Protein AF-A0A1H4TQ94-F1 (afdb_monomer_lite)

Sequence (88 aa):
MSTTNCSTTESLPVSCSDSDLLATAKGILIVGRGYGERQAFDELLDVAHHHHISVLSASRWLVELGRDESADAPIEWAQLLQRIRAEA

Organism: Rhodococcus jostii (NCBI:txid132919)

Radius of gyration: 16.29 Å; chains: 1; bounding box: 32×56×27 Å

Foldseek 3Di:
DDDDDDDDDDDDDCPCDLVNLLVVQLVLCCQQVVDDSVRSQVVLVVVCVVVVHDSSVSSNVLVVCLVPVDPPDDPVSSVSSVRSVVVD

Secondary structure (DSSP, 8-state):
-----------------HHHHHHHHHHHHHHHH---HHHHHHHHHHHHHHTT--HHHHHHHHHHHHHH--TTS-HHHHHHHHHHHH--

Structure (mmCIF, N/CA/C/O backbone):
data_AF-A0A1H4TQ94-F1
#
_entry.id   AF-A0A1H4TQ94-F1
#
loop_
_atom_site.group_PDB
_atom_site.id
_atom_site.type_symbol
_atom_site.label_atom_id
_atom_site.label_alt_id
_atom_site.label_comp_id
_atom_site.label_asym_id
_atom_site.label_entity_id
_atom_site.label_seq_id
_atom_site.pdbx_PDB_ins_code
_atom_site.Cartn_x
_atom_site.Cartn_y
_atom_site.Cartn_z
_atom_site.occupancy
_atom_site.B_iso_or_equiv
_atom_site.auth_seq_id
_atom_site.auth_comp_id
_atom_site.auth_asym_id
_atom_site.auth_atom_id
_atom_site.pdbx_PDB_model_num
ATOM 1 N N . MET A 1 1 ? 13.729 44.460 11.812 1.00 45.72 1 MET A N 1
ATOM 2 C CA . MET A 1 1 ? 13.867 42.999 11.977 1.00 45.72 1 MET A CA 1
ATOM 3 C C . MET A 1 1 ? 13.148 42.356 10.811 1.00 45.72 1 MET A C 1
ATOM 5 O O . MET A 1 1 ? 12.004 42.709 10.560 1.00 45.72 1 MET A O 1
ATOM 9 N N . SER A 1 2 ? 13.892 41.588 10.021 1.00 43.66 2 SER A N 1
ATOM 10 C CA . SER A 1 2 ? 13.551 41.215 8.650 1.00 43.66 2 SER A CA 1
ATOM 11 C C . SER A 1 2 ? 12.402 40.213 8.547 1.00 43.66 2 SER A C 1
ATOM 13 O O . SER A 1 2 ? 12.254 39.312 9.366 1.00 43.66 2 SER A O 1
ATOM 15 N N . THR A 1 3 ? 11.626 40.416 7.490 1.00 58.66 3 THR A N 1
ATOM 16 C CA . THR A 1 3 ? 10.548 39.605 6.922 1.00 58.66 3 THR A CA 1
ATOM 17 C C . THR A 1 3 ? 11.036 38.251 6.419 1.00 58.66 3 THR A C 1
ATOM 19 O O . THR A 1 3 ? 12.070 38.211 5.753 1.00 58.66 3 THR A O 1
ATOM 22 N N . THR A 1 4 ? 10.248 37.183 6.566 1.00 45.72 4 THR A N 1
ATOM 23 C CA . THR A 1 4 ? 10.132 36.179 5.493 1.00 45.72 4 THR A CA 1
ATOM 24 C C . THR A 1 4 ? 8.772 35.490 5.545 1.00 45.72 4 THR A C 1
ATOM 26 O O . THR A 1 4 ? 8.418 34.798 6.493 1.00 45.72 4 THR A O 1
ATOM 29 N N . ASN A 1 5 ? 8.021 35.722 4.483 1.00 53.03 5 ASN A N 1
ATOM 30 C CA . ASN A 1 5 ? 6.733 35.163 4.144 1.00 53.03 5 ASN A CA 1
ATOM 31 C C . ASN A 1 5 ? 7.041 34.130 3.056 1.00 53.03 5 ASN A C 1
ATOM 33 O O . ASN A 1 5 ? 7.581 34.492 2.010 1.00 53.03 5 ASN A O 1
ATOM 37 N N . CYS A 1 6 ? 6.756 32.855 3.314 1.00 32.84 6 CYS A N 1
ATOM 38 C CA . CYS A 1 6 ? 6.945 31.792 2.332 1.00 32.84 6 CYS A CA 1
ATOM 39 C C . CYS A 1 6 ? 5.775 31.797 1.343 1.00 32.84 6 CYS A C 1
ATOM 41 O O . CYS A 1 6 ? 4.726 31.218 1.610 1.00 32.84 6 CYS A O 1
ATOM 43 N N . SER A 1 7 ? 5.981 32.447 0.200 1.00 49.66 7 SER A N 1
ATOM 44 C CA . SER A 1 7 ? 5.213 32.209 -1.021 1.00 49.66 7 SER A CA 1
ATOM 45 C C . SER A 1 7 ? 6.093 31.394 -1.961 1.00 49.66 7 SER A C 1
ATOM 47 O O . SER A 1 7 ? 7.090 31.900 -2.472 1.00 49.66 7 SER A O 1
ATOM 49 N N . THR A 1 8 ? 5.760 30.130 -2.196 1.00 53.66 8 THR A N 1
ATOM 50 C CA . THR A 1 8 ? 6.351 29.361 -3.299 1.00 53.66 8 THR A CA 1
ATOM 51 C C . THR A 1 8 ? 5.264 28.487 -3.894 1.00 53.66 8 THR A C 1
ATOM 53 O O . THR A 1 8 ? 4.937 27.422 -3.379 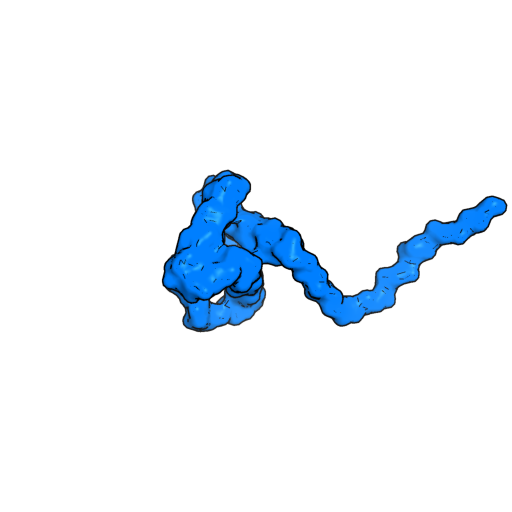1.00 53.66 8 THR A O 1
ATOM 56 N N . THR A 1 9 ? 4.679 29.009 -4.965 1.00 59.12 9 THR A N 1
ATOM 57 C CA . THR A 1 9 ? 3.751 28.314 -5.847 1.00 59.12 9 THR A CA 1
ATOM 58 C C . THR A 1 9 ? 4.507 28.050 -7.141 1.00 59.12 9 THR A C 1
ATOM 60 O O . THR A 1 9 ? 4.507 28.903 -8.019 1.00 59.12 9 THR A O 1
ATOM 63 N N . GLU A 1 10 ? 5.162 26.897 -7.254 1.00 46.88 10 GLU A N 1
ATOM 64 C CA . GLU A 1 10 ? 5.492 26.298 -8.551 1.00 46.88 10 GLU A CA 1
ATOM 65 C C . GLU A 1 10 ? 5.309 24.781 -8.466 1.00 46.88 10 GLU A C 1
ATOM 67 O O . GLU A 1 10 ? 5.770 24.105 -7.546 1.00 46.88 10 GLU A O 1
ATOM 72 N N . SER A 1 11 ? 4.530 24.280 -9.415 1.00 47.16 11 SER A N 1
ATOM 73 C CA . SER A 1 11 ? 4.090 22.904 -9.575 1.00 47.16 11 SER A CA 1
ATOM 74 C C . SER A 1 11 ? 5.254 21.923 -9.772 1.00 47.16 11 SER A C 1
ATOM 76 O O . SER A 1 11 ? 6.003 22.050 -10.727 1.00 47.16 11 SER A O 1
ATOM 78 N N . LEU A 1 12 ? 5.334 20.942 -8.867 1.00 45.41 12 LEU A N 1
ATOM 79 C CA . LEU A 1 12 ? 5.608 19.498 -9.023 1.00 45.41 12 LEU A CA 1
ATOM 80 C C . LEU A 1 12 ? 6.605 19.016 -10.114 1.00 45.41 12 LEU A C 1
ATOM 82 O O . LEU A 1 12 ? 6.506 19.376 -11.280 1.00 45.41 12 LEU A O 1
ATOM 86 N N . PRO A 1 13 ? 7.461 18.031 -9.786 1.00 43.06 13 PRO A N 1
ATOM 87 C CA . PRO A 1 13 ? 6.965 16.733 -9.354 1.00 43.06 13 PRO A CA 1
ATOM 88 C C . PRO A 1 13 ? 6.854 16.700 -7.835 1.00 43.06 13 PRO A C 1
ATOM 90 O O . PRO A 1 13 ? 7.821 16.988 -7.134 1.00 43.06 13 PRO A O 1
ATOM 93 N N . VAL A 1 14 ? 5.687 16.309 -7.307 1.00 52.03 14 VAL A N 1
ATOM 94 C CA . VAL A 1 14 ? 5.674 15.654 -5.998 1.00 52.03 14 VAL A CA 1
ATOM 95 C C . VAL A 1 14 ? 6.475 14.387 -6.268 1.00 52.03 14 VAL A C 1
ATOM 97 O O . VAL A 1 14 ? 5.919 13.381 -6.704 1.00 52.03 14 VAL A O 1
ATOM 100 N N . SER A 1 15 ? 7.796 14.441 -6.092 1.00 50.75 15 SER A N 1
ATOM 101 C CA . SER A 1 15 ? 8.537 13.253 -5.706 1.00 50.75 15 SER A CA 1
ATOM 102 C C . SER A 1 15 ? 7.969 12.930 -4.343 1.00 50.75 15 SER A C 1
ATOM 104 O O . SER A 1 15 ? 8.420 13.455 -3.332 1.00 50.75 15 SER A O 1
ATOM 106 N N . CYS A 1 16 ? 6.853 12.203 -4.363 1.00 55.22 16 CYS A N 1
ATOM 107 C CA . CYS A 1 16 ? 6.221 11.650 -3.187 1.00 55.22 16 CYS A CA 1
ATOM 108 C C . CYS A 1 16 ? 7.363 10.895 -2.534 1.00 55.22 16 CYS A C 1
ATOM 110 O O . CYS A 1 16 ? 7.925 9.996 -3.167 1.00 55.22 16 CYS A O 1
ATOM 112 N N . SER A 1 17 ? 7.825 11.386 -1.386 1.00 72.81 17 SER A N 1
ATOM 113 C CA . SER A 1 17 ? 9.009 10.820 -0.761 1.00 72.81 17 SER A CA 1
ATOM 114 C C . SER A 1 17 ? 8.725 9.338 -0.556 1.00 72.81 17 SER A C 1
ATOM 116 O O . SER A 1 17 ? 7.568 8.950 -0.392 1.00 72.81 17 SER A O 1
ATOM 118 N N . ASP A 1 18 ? 9.745 8.491 -0.536 1.00 74.75 18 ASP A N 1
ATOM 119 C CA . ASP A 1 18 ? 9.526 7.049 -0.366 1.00 74.75 18 ASP A CA 1
ATOM 120 C C . ASP A 1 18 ? 8.662 6.730 0.878 1.00 74.75 18 ASP A C 1
ATOM 122 O O . ASP A 1 18 ? 7.839 5.813 0.882 1.00 74.75 18 ASP A O 1
ATOM 126 N N . SER A 1 19 ? 8.770 7.582 1.903 1.00 78.81 19 SER A N 1
ATOM 127 C CA . SER A 1 19 ? 7.914 7.596 3.092 1.00 78.81 19 SER A CA 1
ATOM 128 C C . SER A 1 19 ? 6.444 7.957 2.817 1.00 78.81 19 SER A C 1
ATOM 130 O O . SER A 1 19 ? 5.553 7.367 3.425 1.00 78.81 19 SER A O 1
ATOM 132 N N . ASP A 1 20 ? 6.170 8.908 1.925 1.00 85.19 20 ASP A N 1
ATOM 133 C CA . ASP A 1 20 ? 4.815 9.349 1.570 1.00 85.19 20 ASP A CA 1
ATOM 134 C C . ASP A 1 20 ? 4.078 8.270 0.763 1.00 85.19 20 ASP A C 1
ATOM 136 O O . ASP A 1 20 ? 2.887 8.026 0.980 1.00 85.19 20 ASP A O 1
ATOM 140 N N . LEU A 1 21 ? 4.795 7.568 -0.125 1.00 84.88 21 LEU A N 1
ATOM 141 C CA . LEU A 1 21 ? 4.257 6.425 -0.869 1.00 84.88 21 LEU A CA 1
ATOM 142 C C . LEU A 1 21 ? 3.867 5.286 0.069 1.00 84.88 21 LEU A C 1
ATOM 144 O O . LEU A 1 21 ? 2.765 4.749 -0.041 1.00 84.88 21 LEU A O 1
ATOM 148 N N . LEU A 1 22 ? 4.743 4.948 1.016 1.00 87.94 22 LEU A N 1
ATOM 149 C CA . LEU A 1 22 ? 4.459 3.923 2.014 1.00 87.94 22 LEU A CA 1
ATOM 150 C C . LEU A 1 22 ? 3.270 4.315 2.901 1.00 87.94 22 LEU A C 1
ATOM 152 O O . LEU A 1 22 ? 2.383 3.496 3.135 1.00 87.94 22 LEU A O 1
ATOM 156 N N . ALA A 1 23 ? 3.223 5.563 3.373 1.00 89.38 23 ALA A N 1
ATOM 157 C CA . ALA A 1 23 ? 2.118 6.058 4.190 1.00 89.38 23 ALA A CA 1
ATOM 158 C C . ALA A 1 23 ? 0.780 6.005 3.434 1.00 89.38 23 ALA A C 1
ATOM 160 O O . ALA A 1 23 ? -0.224 5.549 3.981 1.00 89.38 23 ALA A O 1
ATOM 161 N N . THR A 1 24 ? 0.777 6.398 2.158 1.00 88.94 24 THR A N 1
ATOM 162 C CA . THR A 1 24 ? -0.419 6.355 1.305 1.00 88.94 24 THR A CA 1
ATOM 163 C C . THR A 1 24 ? -0.875 4.917 1.060 1.00 88.94 24 THR A C 1
ATOM 165 O O . THR A 1 24 ? -2.051 4.606 1.241 1.00 88.94 24 THR A O 1
ATOM 168 N N . ALA A 1 25 ? 0.050 4.017 0.713 1.00 88.31 25 ALA A N 1
ATOM 169 C CA . ALA A 1 25 ? -0.241 2.602 0.497 1.00 88.31 25 ALA A CA 1
ATOM 170 C C . ALA A 1 25 ? -0.835 1.940 1.751 1.00 88.31 25 ALA A C 1
ATOM 172 O O . ALA A 1 25 ? -1.858 1.257 1.677 1.00 88.31 25 ALA A O 1
ATOM 173 N N . LYS A 1 26 ? -0.255 2.205 2.927 1.00 89.12 26 LYS A N 1
ATOM 174 C CA . LYS A 1 26 ? -0.805 1.733 4.204 1.00 89.12 26 LYS A CA 1
ATOM 175 C C . LYS A 1 26 ? -2.193 2.309 4.469 1.00 89.12 26 LYS A C 1
ATOM 177 O O . LYS A 1 26 ? -3.080 1.562 4.864 1.00 89.12 26 LYS A O 1
ATOM 182 N N . GLY A 1 27 ? -2.403 3.600 4.212 1.00 88.56 27 GLY A N 1
ATOM 183 C CA . GLY A 1 27 ? -3.706 4.251 4.356 1.00 88.56 27 GLY A CA 1
ATOM 184 C C . GLY A 1 27 ? -4.802 3.577 3.526 1.00 88.56 27 GLY A C 1
ATOM 185 O O . GLY A 1 27 ? -5.884 3.315 4.046 1.00 88.56 27 GLY A O 1
ATOM 186 N N . ILE A 1 28 ? -4.501 3.210 2.277 1.00 86.25 28 ILE A N 1
ATOM 187 C CA . ILE A 1 28 ? -5.426 2.469 1.404 1.00 86.25 28 ILE A CA 1
ATOM 188 C C . ILE A 1 28 ? -5.810 1.119 2.028 1.00 86.25 28 ILE A C 1
ATOM 190 O O . ILE A 1 28 ? -6.989 0.774 2.069 1.00 86.25 28 ILE A O 1
ATOM 194 N N . LEU A 1 29 ? -4.838 0.368 2.555 1.00 86.00 29 LEU A N 1
ATOM 195 C CA . LEU A 1 29 ? -5.084 -0.938 3.181 1.00 86.00 29 LEU A CA 1
ATOM 196 C C . LEU A 1 29 ? -5.876 -0.824 4.490 1.00 86.00 29 LEU A C 1
ATOM 198 O O . LEU A 1 29 ? -6.773 -1.629 4.742 1.00 86.00 29 LEU A O 1
ATOM 202 N N . ILE A 1 30 ? -5.585 0.195 5.302 1.00 89.19 30 ILE A N 1
ATOM 203 C CA . ILE A 1 30 ? -6.323 0.494 6.536 1.00 89.19 30 ILE A CA 1
ATOM 204 C C . ILE A 1 30 ? -7.788 0.795 6.206 1.00 89.19 30 ILE A C 1
ATOM 206 O O . ILE A 1 30 ? -8.682 0.199 6.801 1.00 89.19 30 ILE A O 1
ATOM 210 N N . VAL A 1 31 ? -8.041 1.677 5.235 1.00 86.62 31 VAL A N 1
ATOM 211 C CA . VAL A 1 31 ? -9.401 2.076 4.847 1.00 86.62 31 VAL A CA 1
ATOM 212 C C . VAL A 1 31 ? -10.158 0.9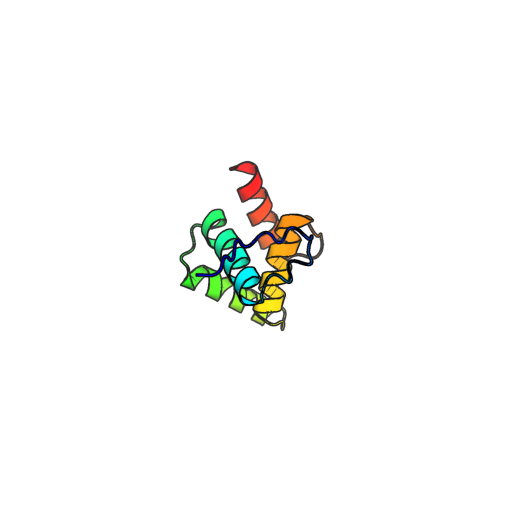20 4.194 1.00 86.62 31 VAL A C 1
ATOM 214 O O . VAL A 1 31 ? -11.302 0.665 4.550 1.00 86.62 31 VAL A O 1
ATOM 217 N N . GLY A 1 32 ? -9.532 0.194 3.265 1.00 79.88 32 GLY A N 1
ATOM 218 C CA . GLY A 1 32 ? -10.226 -0.833 2.489 1.00 79.88 32 GLY A CA 1
ATOM 219 C C . GLY A 1 32 ? -10.421 -2.170 3.191 1.00 79.88 32 GLY A C 1
ATOM 220 O O . GLY A 1 32 ? -11.384 -2.872 2.891 1.00 79.88 32 GLY A O 1
ATOM 221 N N . ARG A 1 33 ? -9.505 -2.564 4.085 1.00 78.75 33 ARG A N 1
ATOM 222 C CA . ARG A 1 33 ? -9.573 -3.860 4.786 1.00 78.75 33 ARG A CA 1
ATOM 223 C C . ARG A 1 33 ? -9.774 -3.738 6.295 1.00 78.75 33 ARG A C 1
ATOM 225 O O . ARG A 1 33 ? -9.918 -4.758 6.963 1.00 78.75 33 ARG A O 1
ATOM 232 N N . GLY A 1 34 ? -9.787 -2.523 6.847 1.00 83.88 34 GLY A N 1
ATOM 233 C CA . GLY A 1 34 ? -9.855 -2.309 8.296 1.00 83.88 34 GLY A CA 1
ATOM 234 C C . GLY A 1 34 ? -8.584 -2.752 9.025 1.00 83.88 34 GLY A C 1
ATOM 235 O O . GLY A 1 34 ? -8.629 -3.069 10.213 1.00 83.88 34 GLY A O 1
ATOM 236 N N . TYR A 1 35 ? -7.458 -2.833 8.314 1.00 89.56 35 TYR A N 1
ATOM 237 C CA . TYR A 1 35 ? -6.183 -3.248 8.889 1.00 89.56 35 TYR A CA 1
ATOM 238 C C . TYR A 1 35 ? -5.635 -2.198 9.856 1.00 89.56 35 TYR A C 1
ATOM 240 O O . TYR A 1 35 ? -5.854 -1.001 9.695 1.00 89.56 35 TYR A O 1
ATOM 248 N N . GLY A 1 36 ? -4.870 -2.642 10.854 1.00 89.19 36 GLY A N 1
ATOM 249 C CA . GLY A 1 36 ? -4.003 -1.758 11.629 1.00 89.19 36 GLY A CA 1
ATOM 250 C C . GLY A 1 36 ? -2.709 -1.412 10.883 1.00 89.19 36 GLY A C 1
ATOM 251 O O . GLY A 1 36 ? -2.301 -2.107 9.956 1.00 89.19 36 GLY A O 1
ATOM 252 N N . GLU A 1 37 ? -1.999 -0.385 11.351 1.00 87.06 37 GLU A N 1
ATOM 253 C CA . GLU A 1 37 ? -0.708 0.078 10.805 1.00 87.06 37 GLU A CA 1
ATOM 254 C C . GLU A 1 37 ? 0.317 -1.048 10.556 1.00 87.06 37 GLU A C 1
ATOM 256 O O . GLU A 1 37 ? 1.001 -1.043 9.533 1.00 87.06 37 GLU A O 1
ATOM 261 N N . ARG A 1 38 ? 0.434 -2.012 11.482 1.00 91.25 38 ARG A N 1
ATOM 262 C CA . ARG A 1 38 ? 1.362 -3.150 11.349 1.00 91.25 38 ARG A CA 1
ATOM 263 C C . ARG A 1 38 ? 0.869 -4.165 10.314 1.00 91.25 38 ARG A C 1
ATOM 265 O O . ARG A 1 38 ? 1.645 -4.561 9.461 1.00 91.25 38 ARG A O 1
ATOM 272 N N . GLN A 1 39 ? -0.421 -4.500 10.338 1.00 89.44 39 GLN A N 1
ATOM 273 C CA . GLN A 1 39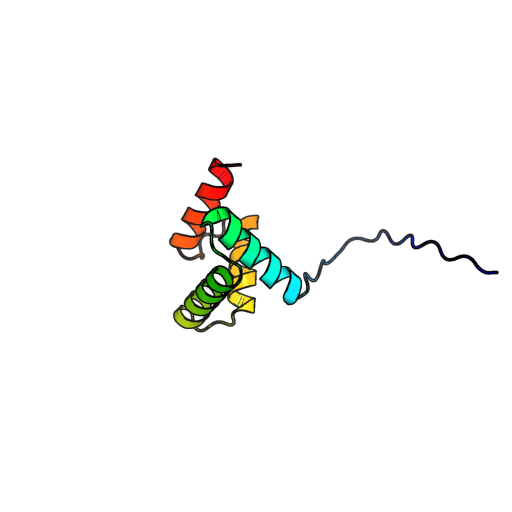 ? -1.025 -5.441 9.386 1.00 89.44 39 GLN A CA 1
ATOM 274 C C . GLN A 1 39 ? -0.962 -4.917 7.947 1.00 89.44 39 GLN A C 1
ATOM 276 O O . GLN A 1 39 ? -0.654 -5.667 7.031 1.00 89.44 39 GLN A O 1
ATOM 281 N N . ALA A 1 40 ? -1.187 -3.616 7.750 1.00 90.25 40 ALA A N 1
ATOM 282 C CA . ALA A 1 40 ? -1.039 -2.978 6.448 1.00 90.25 40 ALA A CA 1
ATOM 283 C C . ALA A 1 40 ? 0.404 -3.059 5.924 1.00 90.25 40 ALA A C 1
ATOM 285 O O . ALA A 1 40 ? 0.617 -3.255 4.734 1.00 90.25 40 ALA A O 1
ATOM 286 N N . PHE A 1 41 ? 1.401 -2.931 6.803 1.00 89.19 41 PHE A N 1
ATOM 287 C CA . PHE A 1 41 ? 2.797 -3.110 6.410 1.00 89.19 41 PHE A CA 1
ATOM 288 C C . PHE A 1 41 ? 3.132 -4.576 6.105 1.00 89.19 41 PHE A C 1
ATOM 290 O O . PHE A 1 41 ? 3.807 -4.839 5.115 1.00 89.19 41 PHE A O 1
ATOM 297 N N . ASP A 1 42 ? 2.646 -5.514 6.919 1.00 91.69 42 ASP A N 1
ATOM 298 C CA . ASP A 1 42 ? 2.874 -6.950 6.725 1.00 91.69 42 ASP A CA 1
ATOM 299 C C . ASP A 1 42 ? 2.292 -7.434 5.386 1.00 91.69 42 ASP A C 1
ATOM 301 O O . ASP A 1 42 ? 2.949 -8.189 4.679 1.00 91.69 42 ASP A O 1
ATOM 305 N N . GLU A 1 43 ? 1.122 -6.936 4.977 1.00 87.94 43 GLU A N 1
ATOM 306 C CA . GLU A 1 43 ? 0.534 -7.226 3.659 1.00 87.94 43 GLU A CA 1
ATOM 307 C C . GLU A 1 43 ? 1.403 -6.679 2.509 1.00 87.94 43 GLU A C 1
ATOM 309 O O . GLU A 1 43 ? 1.646 -7.366 1.518 1.00 87.94 43 GLU A O 1
ATOM 314 N N . LEU A 1 44 ? 1.925 -5.450 2.638 1.00 88.88 44 LEU A N 1
ATOM 315 C CA . LEU A 1 44 ? 2.859 -4.894 1.650 1.00 88.88 44 LEU A CA 1
ATOM 316 C C . LEU A 1 44 ? 4.152 -5.716 1.577 1.00 88.88 44 LEU A C 1
ATOM 318 O O . LEU A 1 44 ? 4.723 -5.862 0.496 1.00 88.88 44 LEU A O 1
ATOM 322 N N . LEU A 1 45 ? 4.614 -6.242 2.714 1.00 89.94 45 LEU A N 1
ATOM 323 C CA . LEU A 1 45 ? 5.783 -7.109 2.798 1.00 89.94 45 LEU A CA 1
ATOM 324 C C . LEU A 1 45 ? 5.521 -8.476 2.157 1.00 89.94 45 LEU A C 1
ATOM 326 O O . LEU A 1 45 ? 6.387 -8.972 1.439 1.00 89.94 45 LEU A O 1
ATOM 330 N N . ASP A 1 46 ? 4.337 -9.051 2.364 1.00 89.44 46 ASP A N 1
ATOM 331 C CA . ASP A 1 46 ? 3.927 -10.327 1.775 1.00 89.44 46 ASP A CA 1
ATOM 332 C C . ASP A 1 46 ? 3.857 -10.235 0.245 1.00 89.44 46 ASP A C 1
ATOM 334 O O . ASP A 1 46 ? 4.476 -11.032 -0.459 1.00 89.44 46 ASP A O 1
ATOM 338 N N . VAL A 1 47 ? 3.237 -9.175 -0.285 1.00 83.94 47 VAL A N 1
ATOM 339 C CA . VAL A 1 47 ? 3.189 -8.907 -1.733 1.00 83.94 47 VAL A CA 1
ATOM 340 C C . VAL A 1 47 ? 4.583 -8.633 -2.296 1.00 83.94 47 VAL A C 1
ATOM 342 O O . VAL A 1 47 ? 4.942 -9.153 -3.355 1.00 83.94 47 VAL A O 1
ATOM 345 N N . ALA A 1 48 ? 5.408 -7.863 -1.584 1.00 87.88 48 ALA A N 1
ATOM 346 C CA . ALA A 1 48 ? 6.795 -7.634 -1.973 1.00 87.88 48 ALA A CA 1
ATOM 347 C C . ALA A 1 48 ? 7.589 -8.951 -2.055 1.00 87.88 48 ALA A C 1
ATOM 349 O O . ALA A 1 48 ? 8.305 -9.182 -3.029 1.00 87.88 48 ALA A O 1
ATOM 350 N N . HIS A 1 49 ? 7.412 -9.847 -1.081 1.00 87.94 49 HIS A N 1
ATOM 351 C CA . HIS A 1 49 ? 8.033 -11.170 -1.062 1.00 87.94 49 HIS A CA 1
ATOM 352 C C . HIS A 1 49 ? 7.520 -12.080 -2.180 1.00 87.94 49 HIS A C 1
ATOM 354 O O . HIS A 1 49 ? 8.331 -12.703 -2.865 1.00 87.94 49 HIS A O 1
ATOM 360 N N . HIS A 1 50 ? 6.205 -12.139 -2.389 1.00 88.38 50 HIS A N 1
ATOM 361 C CA . HIS A 1 50 ? 5.575 -12.979 -3.406 1.00 88.38 50 HIS A CA 1
ATOM 362 C C . HIS A 1 50 ? 6.011 -12.595 -4.825 1.00 88.38 50 HIS A C 1
ATOM 364 O O . HIS A 1 50 ? 6.253 -13.459 -5.665 1.00 88.38 50 HIS A O 1
ATOM 370 N N . HIS A 1 51 ? 6.163 -11.294 -5.082 1.00 80.19 51 HIS A N 1
ATOM 371 C CA . HIS A 1 51 ? 6.569 -10.766 -6.384 1.00 80.19 51 HIS A CA 1
ATOM 372 C C . HIS A 1 51 ? 8.078 -10.501 -6.505 1.00 80.19 51 HIS A C 1
ATOM 374 O O . HIS A 1 51 ? 8.528 -10.031 -7.549 1.00 80.19 51 HIS A O 1
ATOM 380 N N . HIS A 1 52 ? 8.871 -10.805 -5.471 1.00 87.88 52 HIS A N 1
ATOM 381 C CA . HIS A 1 52 ? 10.313 -10.531 -5.408 1.00 87.88 52 HIS A CA 1
ATOM 382 C C . HIS A 1 52 ? 10.689 -9.061 -5.682 1.00 87.88 52 HIS A C 1
ATOM 384 O O . HIS A 1 52 ? 11.720 -8.767 -6.291 1.00 87.88 52 HIS A O 1
ATOM 390 N N . ILE A 1 53 ? 9.861 -8.125 -5.218 1.00 88.19 53 ILE A N 1
ATOM 391 C CA . ILE A 1 53 ? 10.075 -6.678 -5.341 1.00 88.19 53 ILE A CA 1
ATOM 392 C C . ILE A 1 53 ? 10.317 -6.041 -3.970 1.00 88.19 53 ILE A C 1
ATOM 394 O O . ILE A 1 53 ? 10.163 -6.672 -2.929 1.00 88.19 53 ILE A O 1
ATOM 398 N N . SER A 1 54 ? 10.712 -4.766 -3.945 1.00 88.56 54 SER A N 1
ATOM 399 C CA . SER A 1 54 ? 10.829 -4.028 -2.681 1.00 88.56 54 SER A CA 1
ATOM 400 C C . SER A 1 54 ? 9.454 -3.594 -2.154 1.00 88.56 54 SER A C 1
ATOM 402 O O . SER A 1 54 ? 8.541 -3.331 -2.937 1.00 88.56 54 SER A O 1
ATOM 404 N N . VAL A 1 55 ? 9.318 -3.429 -0.833 1.00 87.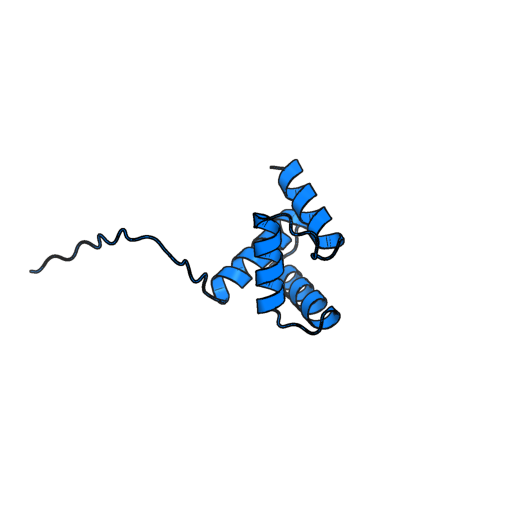25 55 VAL A N 1
ATOM 405 C CA . VAL A 1 55 ? 8.101 -2.877 -0.193 1.00 87.25 55 VAL A CA 1
ATOM 406 C C . VAL A 1 55 ? 7.738 -1.506 -0.764 1.00 87.25 55 VAL A C 1
ATOM 408 O O . VAL A 1 55 ? 6.565 -1.185 -0.939 1.00 87.25 55 VAL A O 1
ATOM 411 N N . LEU A 1 56 ? 8.745 -0.702 -1.106 1.00 87.38 56 LEU A N 1
ATOM 412 C CA . LEU A 1 56 ? 8.544 0.593 -1.741 1.00 87.38 56 LEU A CA 1
ATOM 413 C C . LEU A 1 56 ? 7.982 0.446 -3.162 1.00 87.38 56 LEU A C 1
ATOM 415 O O . 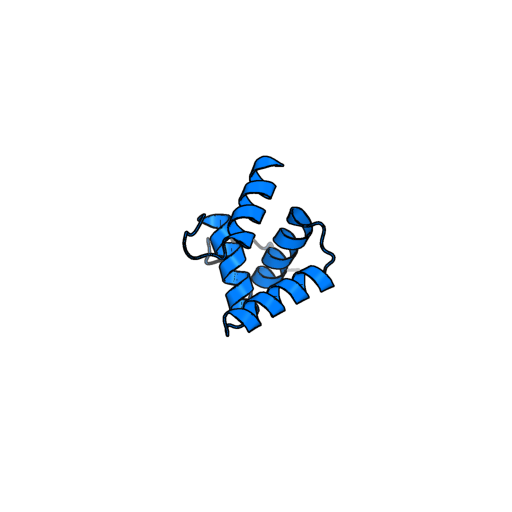LEU A 1 56 ? 7.057 1.164 -3.534 1.00 87.38 56 LEU A O 1
ATOM 419 N N . SER A 1 57 ? 8.497 -0.511 -3.940 1.00 84.94 57 SER A N 1
ATOM 420 C CA . SER A 1 57 ? 7.966 -0.854 -5.264 1.00 84.94 57 SER A CA 1
ATOM 421 C C . SER A 1 57 ? 6.516 -1.332 -5.167 1.00 84.94 57 SER A C 1
ATOM 423 O O . SER A 1 57 ? 5.687 -0.861 -5.937 1.00 84.94 57 SER A O 1
ATOM 425 N N . ALA A 1 58 ? 6.190 -2.182 -4.187 1.00 87.50 58 ALA A N 1
ATOM 426 C CA . ALA A 1 58 ? 4.822 -2.633 -3.922 1.00 87.50 58 ALA A CA 1
ATOM 427 C C . ALA A 1 58 ? 3.901 -1.470 -3.508 1.00 87.50 58 ALA A C 1
ATOM 429 O O . ALA A 1 58 ? 2.794 -1.339 -4.022 1.00 87.50 58 ALA A O 1
ATOM 430 N N . SER A 1 59 ? 4.386 -0.570 -2.647 1.00 89.25 59 SER A N 1
ATOM 431 C CA . SER A 1 59 ? 3.658 0.636 -2.226 1.00 89.25 59 SER A CA 1
ATOM 432 C C . SER A 1 59 ? 3.369 1.554 -3.411 1.00 89.25 59 SER A C 1
ATOM 434 O O . SER A 1 59 ? 2.243 2.013 -3.585 1.00 89.25 59 SER A O 1
ATOM 436 N N . ARG A 1 60 ? 4.368 1.781 -4.272 1.00 84.69 60 ARG A N 1
ATOM 437 C CA . ARG A 1 60 ? 4.200 2.546 -5.509 1.00 84.69 60 ARG A CA 1
ATOM 438 C C . ARG A 1 60 ? 3.180 1.886 -6.427 1.00 84.69 60 ARG A C 1
ATOM 440 O O . ARG A 1 60 ? 2.346 2.587 -6.982 1.00 84.69 60 ARG A O 1
ATOM 447 N N . TRP A 1 61 ? 3.219 0.562 -6.549 1.00 84.06 61 TRP A N 1
ATOM 448 C CA . TRP A 1 61 ? 2.272 -0.187 -7.369 1.00 84.06 61 TRP A CA 1
ATOM 449 C C . TRP A 1 61 ? 0.835 -0.032 -6.859 1.00 84.06 61 TRP A C 1
ATOM 451 O O . TRP A 1 61 ? -0.060 0.223 -7.658 1.00 84.06 61 TRP A O 1
ATOM 461 N N . LEU A 1 62 ? 0.623 -0.071 -5.536 1.00 81.62 62 LEU A N 1
ATOM 462 C CA . LEU A 1 62 ? -0.691 0.155 -4.923 1.00 81.62 62 LEU A CA 1
ATOM 463 C C . LEU A 1 62 ? -1.207 1.579 -5.156 1.00 81.62 62 LEU A C 1
ATOM 465 O O . LEU A 1 62 ? -2.378 1.779 -5.472 1.00 81.62 62 LEU A O 1
ATOM 469 N N . VAL A 1 63 ? -0.338 2.576 -4.982 1.00 83.12 63 VAL A N 1
ATOM 470 C CA . VAL A 1 63 ? -0.692 3.990 -5.163 1.00 83.12 63 VAL A CA 1
ATOM 471 C C . VAL A 1 63 ? -1.004 4.290 -6.627 1.00 83.12 63 VAL A C 1
ATOM 473 O O . VAL A 1 63 ? -1.980 4.981 -6.911 1.00 83.12 63 VAL A O 1
ATOM 476 N N . GLU A 1 64 ? -0.216 3.747 -7.555 1.00 80.44 64 GLU A N 1
ATOM 477 C CA . GLU A 1 64 ? -0.453 3.891 -8.993 1.00 80.44 64 GLU A CA 1
ATOM 478 C C . GLU A 1 64 ? -1.753 3.197 -9.412 1.00 80.44 64 GLU A C 1
ATOM 480 O O . GLU A 1 64 ? -2.556 3.763 -10.147 1.00 80.44 64 GLU A O 1
ATOM 485 N N . LEU A 1 65 ? -2.032 2.014 -8.864 1.00 75.62 65 LEU A N 1
ATOM 486 C CA . LEU A 1 65 ? -3.291 1.307 -9.085 1.00 75.62 65 LEU A CA 1
ATOM 487 C C . LEU A 1 65 ? -4.502 2.109 -8.588 1.00 75.62 65 LEU A C 1
ATOM 489 O O . LEU A 1 65 ? -5.527 2.174 -9.265 1.00 75.62 65 LEU A O 1
ATOM 493 N N . GLY A 1 66 ? -4.376 2.762 -7.429 1.00 69.25 66 GLY A N 1
ATOM 494 C CA . GLY A 1 66 ? -5.399 3.662 -6.896 1.00 69.25 66 GLY A CA 1
ATOM 495 C C . GLY A 1 66 ? -5.674 4.876 -7.788 1.00 69.25 66 GLY A C 1
ATOM 496 O O . GLY A 1 66 ? -6.777 5.427 -7.730 1.00 69.25 66 GLY A O 1
ATOM 497 N N . ARG A 1 67 ? -4.706 5.267 -8.627 1.00 72.12 67 ARG A N 1
ATOM 498 C CA . ARG A 1 67 ? -4.792 6.396 -9.563 1.00 72.12 67 ARG A CA 1
ATOM 499 C C . ARG A 1 67 ? -5.321 6.002 -10.940 1.00 72.12 67 ARG A C 1
ATOM 501 O O . ARG A 1 67 ? -6.196 6.702 -11.435 1.00 72.12 67 ARG A O 1
ATOM 508 N N . ASP A 1 68 ? -4.834 4.900 -11.509 1.00 61.34 68 ASP A N 1
ATOM 509 C CA . ASP A 1 68 ? -4.985 4.601 -12.944 1.00 61.34 68 ASP A CA 1
ATOM 510 C C . ASP A 1 68 ? -5.672 3.258 -13.267 1.00 61.34 68 ASP A C 1
ATOM 512 O O . ASP A 1 68 ? -5.698 2.851 -14.423 1.00 61.34 68 ASP A O 1
ATOM 516 N N . GLU A 1 69 ? -6.228 2.541 -12.276 1.00 55.94 69 GLU A N 1
ATOM 517 C CA . GLU A 1 69 ? -6.918 1.246 -12.494 1.00 55.94 69 GLU A CA 1
ATOM 518 C C . GLU A 1 69 ? -6.078 0.263 -13.340 1.00 55.94 69 GLU A C 1
ATOM 520 O O . GLU A 1 69 ? -6.577 -0.447 -14.213 1.00 55.94 69 GLU A O 1
ATOM 525 N N . SER A 1 70 ? -4.765 0.261 -13.099 1.00 50.97 70 SER A N 1
ATOM 526 C CA . SER A 1 70 ? -3.786 -0.465 -13.905 1.00 50.97 70 SER A CA 1
ATOM 527 C C . SER A 1 70 ? -4.049 -1.980 -13.921 1.00 50.97 70 SER A C 1
ATOM 529 O O . SER A 1 70 ? -4.104 -2.632 -12.878 1.00 50.97 70 SER A O 1
ATOM 531 N N . ALA A 1 71 ? -4.182 -2.550 -15.123 1.00 55.81 71 ALA A N 1
ATOM 532 C CA . ALA A 1 71 ? -4.572 -3.945 -15.359 1.00 55.81 71 ALA A CA 1
ATOM 533 C C . ALA A 1 71 ? -3.527 -4.999 -14.931 1.00 55.81 71 ALA A C 1
ATOM 535 O O . ALA A 1 71 ? -3.845 -6.186 -14.912 1.00 55.81 71 ALA A O 1
ATOM 536 N N . ASP A 1 72 ? -2.306 -4.580 -14.581 1.00 57.91 72 ASP A N 1
ATOM 53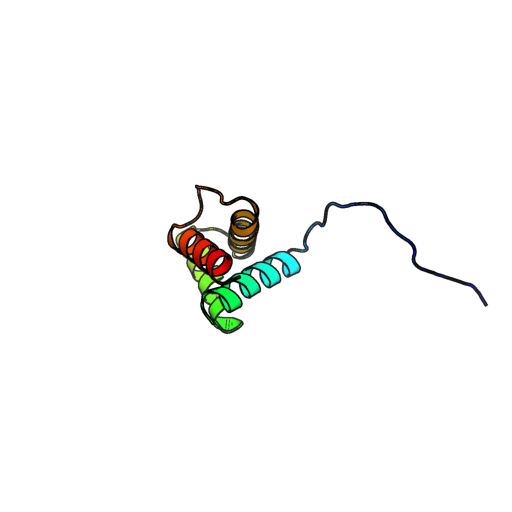7 C CA . ASP A 1 72 ? -1.214 -5.468 -14.148 1.00 57.91 72 ASP A CA 1
ATOM 538 C C . ASP A 1 72 ? -1.166 -5.700 -12.630 1.00 57.91 72 ASP A C 1
ATOM 540 O O . ASP A 1 72 ? -0.304 -6.427 -12.135 1.00 57.91 72 ASP A O 1
ATOM 544 N N . ALA A 1 73 ? -2.065 -5.086 -11.860 1.00 60.34 73 ALA A N 1
ATOM 545 C CA . ALA A 1 73 ? -2.090 -5.303 -10.424 1.00 60.34 73 ALA A CA 1
ATOM 546 C C . ALA A 1 73 ? -2.648 -6.681 -10.030 1.00 60.34 73 ALA A C 1
ATOM 548 O O . ALA A 1 73 ? -3.526 -7.222 -10.712 1.00 60.34 73 ALA A O 1
ATOM 549 N N . PRO A 1 74 ? -2.226 -7.224 -8.871 1.00 67.19 74 PRO A N 1
ATOM 550 C CA . PRO A 1 74 ? -2.851 -8.405 -8.293 1.00 67.19 74 PRO A CA 1
ATOM 551 C C . PRO A 1 74 ? -4.372 -8.223 -8.173 1.00 67.19 74 PRO A C 1
ATOM 553 O O . PRO A 1 74 ? -4.847 -7.206 -7.660 1.00 67.19 74 PRO A O 1
ATOM 556 N N . ILE A 1 75 ? -5.140 -9.228 -8.612 1.00 72.50 75 ILE A N 1
ATOM 557 C CA . ILE A 1 75 ? -6.618 -9.202 -8.630 1.00 72.50 75 ILE A CA 1
ATOM 558 C C . ILE A 1 75 ? -7.200 -8.805 -7.264 1.00 72.50 75 ILE A C 1
ATOM 560 O O . ILE A 1 75 ? -8.173 -8.055 -7.200 1.00 72.50 75 ILE A O 1
ATOM 564 N N . GLU A 1 76 ? -6.584 -9.246 -6.168 1.00 74.81 76 GLU A N 1
ATOM 565 C CA . GLU A 1 76 ? -7.030 -8.920 -4.811 1.00 74.81 76 GLU A CA 1
ATOM 566 C C . GLU A 1 76 ? -6.924 -7.428 -4.457 1.00 74.81 76 GLU A C 1
ATOM 568 O O . GLU A 1 76 ? -7.713 -6.919 -3.657 1.00 74.81 76 GLU A O 1
ATOM 573 N N . TRP A 1 77 ? -5.960 -6.713 -5.041 1.00 70.50 77 TRP A N 1
ATOM 574 C CA . TRP A 1 77 ? -5.768 -5.277 -4.834 1.00 70.50 77 TRP A CA 1
ATOM 575 C C . TRP A 1 77 ? -6.704 -4.455 -5.719 1.00 70.50 77 TRP A C 1
ATOM 577 O O . TRP A 1 77 ? -7.265 -3.457 -5.265 1.00 70.50 77 TRP A O 1
ATOM 587 N N . ALA A 1 78 ? -6.948 -4.912 -6.949 1.00 72.25 78 ALA A N 1
ATOM 588 C CA . ALA A 1 78 ? -7.955 -4.316 -7.821 1.00 72.25 78 ALA A CA 1
ATOM 589 C C . ALA A 1 78 ? -9.361 -4.408 -7.196 1.00 72.25 78 ALA A C 1
ATOM 591 O O . ALA A 1 78 ? -10.081 -3.410 -7.138 1.00 72.25 78 ALA A O 1
ATOM 592 N N . GLN A 1 79 ? -9.727 -5.573 -6.646 1.00 74.12 79 GLN A N 1
ATOM 593 C CA . GLN A 1 79 ? -10.998 -5.767 -5.935 1.00 74.12 79 GLN A CA 1
ATOM 594 C C . GLN A 1 79 ? -11.115 -4.881 -4.691 1.00 74.12 79 GLN A C 1
ATOM 596 O O . GLN A 1 79 ? -12.178 -4.314 -4.431 1.00 74.12 79 GLN A O 1
ATOM 601 N N . LEU A 1 80 ? -10.025 -4.727 -3.936 1.00 72.19 80 LEU A N 1
ATOM 602 C CA . LEU A 1 80 ? -9.993 -3.856 -2.766 1.00 72.19 80 LEU A CA 1
ATOM 603 C C . LEU A 1 80 ? -10.285 -2.394 -3.131 1.00 72.19 80 LEU A C 1
ATOM 605 O O . LEU A 1 80 ? -11.117 -1.752 -2.495 1.00 72.19 80 LEU A O 1
ATOM 609 N N . LEU A 1 81 ? -9.629 -1.868 -4.164 1.00 70.69 81 LEU A N 1
ATOM 610 C CA . LEU A 1 81 ? -9.814 -0.480 -4.591 1.00 70.69 81 LEU A CA 1
ATOM 611 C C . LEU A 1 81 ? -11.198 -0.232 -5.192 1.00 70.69 81 LEU A C 1
ATOM 613 O O . LEU A 1 81 ? -11.787 0.817 -4.934 1.00 70.69 81 LEU A O 1
ATOM 617 N N . GLN A 1 82 ? -11.749 -1.196 -5.933 1.00 72.31 82 GLN A N 1
ATOM 618 C CA . GLN A 1 82 ? -13.134 -1.125 -6.408 1.00 72.31 82 GLN A CA 1
ATOM 619 C C . GLN A 1 82 ? -14.125 -1.058 -5.246 1.00 72.31 82 GLN A C 1
ATOM 621 O O . GLN A 1 82 ? -15.060 -0.260 -5.284 1.00 72.31 82 GLN A O 1
ATOM 626 N N . ARG A 1 83 ? -13.898 -1.843 -4.187 1.00 75.69 83 ARG A N 1
ATOM 627 C CA . ARG A 1 83 ? -14.715 -1.784 -2.975 1.00 75.69 83 ARG A CA 1
ATOM 628 C C . ARG A 1 83 ? -14.630 -0.413 -2.298 1.00 75.69 83 ARG A C 1
ATOM 630 O O . ARG A 1 83 ? -15.671 0.173 -2.032 1.00 75.69 83 ARG A O 1
ATOM 637 N N . ILE A 1 84 ? -13.422 0.119 -2.080 1.00 70.56 84 ILE A N 1
ATOM 638 C CA . ILE A 1 84 ? -13.233 1.453 -1.479 1.00 70.56 84 ILE A CA 1
ATOM 639 C C . ILE A 1 84 ? -13.969 2.527 -2.291 1.00 70.56 84 ILE A C 1
ATOM 641 O O . ILE A 1 84 ? -14.633 3.377 -1.712 1.00 70.56 84 ILE A O 1
ATOM 645 N N . ARG A 1 85 ? -13.885 2.485 -3.628 1.00 67.31 85 ARG A N 1
ATOM 646 C CA . ARG A 1 85 ? -14.572 3.441 -4.515 1.00 67.31 85 ARG A CA 1
ATOM 647 C C . ARG A 1 85 ? -16.097 3.305 -4.493 1.00 67.31 85 ARG A C 1
ATOM 649 O O . ARG A 1 85 ? -16.778 4.294 -4.716 1.00 67.31 85 ARG A O 1
ATOM 656 N N . ALA A 1 86 ? -16.627 2.104 -4.266 1.00 66.75 86 ALA A N 1
ATOM 657 C CA . ALA A 1 86 ? -18.068 1.863 -4.167 1.00 66.75 86 ALA A CA 1
ATOM 658 C C . ALA A 1 86 ? -18.654 2.263 -2.799 1.00 66.75 86 ALA A C 1
ATOM 660 O O . ALA A 1 86 ? -19.860 2.475 -2.690 1.00 66.75 86 ALA A O 1
ATOM 661 N N . GLU A 1 87 ? -17.813 2.328 -1.764 1.00 56.16 87 GLU A N 1
ATOM 662 C CA . GLU A 1 87 ? -18.180 2.717 -0.396 1.00 56.16 87 GLU A CA 1
ATOM 663 C C . GLU A 1 87 ? -17.892 4.209 -0.094 1.00 56.16 87 GLU A C 1
ATOM 665 O O . GLU A 1 87 ? -18.206 4.666 1.007 1.00 56.16 87 GLU A O 1
ATOM 670 N N . ALA A 1 88 ? -17.324 4.958 -1.051 1.00 52.31 88 ALA A N 1
ATOM 671 C CA . ALA A 1 88 ? -17.026 6.396 -0.978 1.00 52.31 88 ALA A CA 1
ATOM 672 C C . ALA A 1 88 ? -18.099 7.255 -1.668 1.00 52.31 88 ALA A C 1
ATOM 674 O O . ALA A 1 88 ? -18.397 8.347 -1.130 1.00 52.31 88 ALA A O 1
#

pLDDT: mean 74.02, std 15.61, range [32.84, 91.69]